Protein AF-A0A374TAA1-F1 (afdb_monomer)

Mean predicted aligned error: 2.03 Å

Foldseek 3Di:
DDPVVVQQVQQVLLCVQVVDHFQWKAWPVVGDIWGWGWDDDDQWIWIQTPVQRWIQTDGPQWTQTPSQRWIKGWDDDRQKTWIATGSQRWIKIWGDDNQKIWIQTPVVRDIIIMGTD

Secondary structure (DSSP, 8-state):
--HHHHHHHHHHHHHHHH----SEEEETTTTEEEEEEEEEETTEEEEEETTTTEEEEEETTEEEETTTTEEEEEEEETTEEEEEETTTTEEEEEEEETTEEEEEETTTTEEEEEEE-

Structure (mmCIF, N/CA/C/O backbone):
data_AF-A0A374TAA1-F1
#
_entry.id   AF-A0A374TAA1-F1
#
loop_
_atom_site.group_PDB
_atom_site.id
_atom_site.type_symbol
_atom_site.label_atom_id
_atom_site.label_alt_id
_atom_site.label_comp_id
_atom_site.label_asym_id
_atom_site.label_entity_id
_atom_site.label_seq_id
_atom_site.pdbx_PDB_ins_code
_atom_site.Cartn_x
_atom_site.Cartn_y
_atom_site.Cartn_z
_atom_site.occupancy
_atom_site.B_iso_or_equiv
_atom_site.auth_seq_id
_atom_site.auth_comp_id
_atom_site.auth_asym_id
_atom_site.auth_atom_id
_atom_site.pdbx_PDB_model_num
ATOM 1 N N . MET A 1 1 ? 9.412 2.226 -5.687 1.00 92.50 1 MET A N 1
ATOM 2 C CA . MET A 1 1 ? 8.425 1.148 -5.866 1.00 92.50 1 MET A CA 1
ATOM 3 C C . MET A 1 1 ? 7.578 1.395 -7.123 1.00 92.50 1 MET A C 1
ATOM 5 O O . MET A 1 1 ? 7.319 2.539 -7.501 1.00 92.50 1 MET A O 1
ATOM 9 N N . 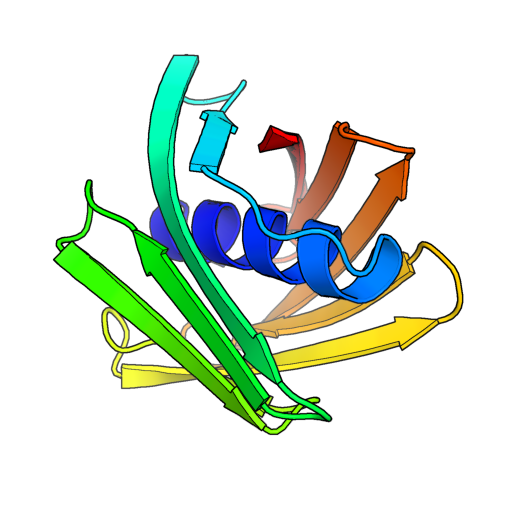ILE A 1 2 ? 7.130 0.343 -7.815 1.00 93.81 2 ILE A N 1
ATOM 10 C CA . ILE A 1 2 ? 6.221 0.486 -8.975 1.00 93.81 2 ILE A CA 1
ATOM 11 C C . ILE A 1 2 ? 4.772 0.759 -8.530 1.00 93.81 2 ILE A C 1
ATOM 13 O O . ILE A 1 2 ? 4.395 0.445 -7.402 1.00 93.81 2 ILE A O 1
ATOM 17 N N . ALA A 1 3 ? 3.949 1.356 -9.400 1.00 93.06 3 ALA A N 1
ATOM 18 C CA . ALA A 1 3 ? 2.603 1.819 -9.034 1.00 93.06 3 ALA A CA 1
ATOM 19 C C . ALA A 1 3 ? 1.682 0.715 -8.500 1.00 93.06 3 ALA A C 1
ATOM 21 O O . ALA A 1 3 ? 1.051 0.901 -7.459 1.00 93.06 3 ALA A O 1
ATOM 22 N N . ASP A 1 4 ? 1.671 -0.446 -9.149 1.00 91.06 4 ASP A N 1
ATOM 23 C CA . ASP A 1 4 ? 0.806 -1.558 -8.750 1.00 91.06 4 ASP A CA 1
ATOM 24 C C . ASP A 1 4 ? 1.153 -2.102 -7.356 1.00 91.06 4 ASP A C 1
ATOM 26 O O . ASP A 1 4 ? 0.261 -2.354 -6.543 1.00 91.06 4 ASP A O 1
ATOM 30 N N . VAL A 1 5 ? 2.447 -2.209 -7.032 1.00 97.25 5 VAL A N 1
ATOM 31 C CA . VAL A 1 5 ? 2.903 -2.618 -5.693 1.00 97.25 5 VAL A CA 1
ATOM 32 C C . VAL A 1 5 ? 2.529 -1.553 -4.663 1.00 97.25 5 VAL A C 1
ATOM 34 O O . VAL A 1 5 ? 2.047 -1.885 -3.583 1.00 97.25 5 VAL A O 1
ATOM 37 N N . ARG A 1 6 ? 2.653 -0.265 -5.008 1.00 97.94 6 ARG A N 1
ATOM 38 C CA . ARG A 1 6 ? 2.334 0.849 -4.102 1.00 97.94 6 ARG A CA 1
ATOM 39 C C . A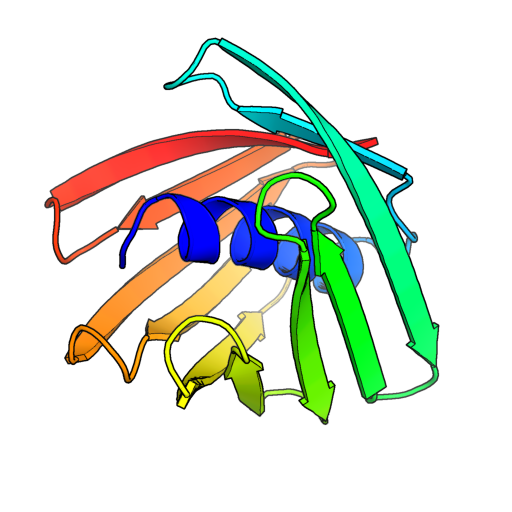RG A 1 6 ? 0.878 0.863 -3.661 1.00 97.94 6 ARG A C 1
ATOM 41 O O . ARG A 1 6 ? 0.611 1.116 -2.488 1.00 97.94 6 ARG A O 1
ATOM 48 N N . ARG A 1 7 ? -0.054 0.536 -4.557 1.00 97.88 7 ARG A N 1
ATOM 49 C C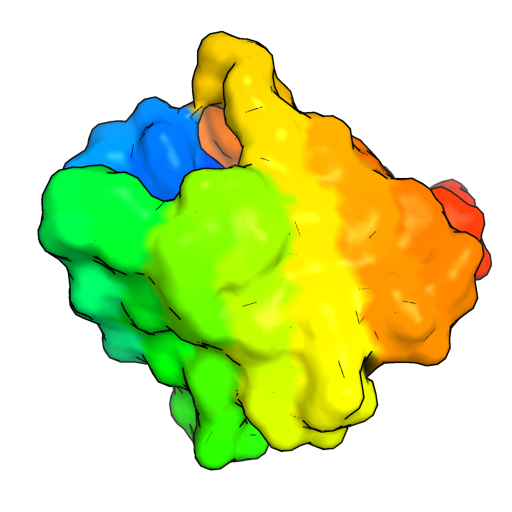A . ARG A 1 7 ? -1.471 0.394 -4.206 1.00 97.88 7 ARG A CA 1
ATOM 50 C C . ARG A 1 7 ? -1.706 -0.763 -3.228 1.00 97.88 7 ARG A C 1
ATOM 52 O O . ARG A 1 7 ? -2.409 -0.586 -2.234 1.00 97.88 7 ARG A O 1
ATOM 59 N N . ALA A 1 8 ? -1.105 -1.928 -3.473 1.00 98.19 8 ALA A N 1
ATOM 60 C CA . ALA A 1 8 ? -1.217 -3.074 -2.566 1.00 98.19 8 ALA A CA 1
ATOM 61 C C . ALA A 1 8 ? -0.577 -2.788 -1.195 1.00 98.19 8 ALA A C 1
ATOM 63 O O . ALA A 1 8 ? -1.150 -3.136 -0.162 1.00 98.19 8 ALA A O 1
ATOM 64 N N . VAL A 1 9 ? 0.561 -2.086 -1.178 1.00 98.56 9 VAL A N 1
ATOM 65 C CA . VAL A 1 9 ? 1.217 -1.588 0.039 1.00 98.56 9 VAL A CA 1
ATOM 66 C C . VAL A 1 9 ? 0.310 -0.622 0.794 1.00 98.56 9 VAL A C 1
ATOM 68 O O . VAL A 1 9 ? 0.190 -0.759 2.005 1.00 98.56 9 VAL A O 1
ATOM 71 N N . ALA A 1 10 ? -0.389 0.294 0.115 1.00 98.69 10 ALA A N 1
ATOM 72 C CA . ALA A 1 10 ? -1.319 1.212 0.776 1.00 98.69 10 ALA A CA 1
ATOM 73 C C . ALA A 1 10 ? -2.428 0.464 1.534 1.00 98.69 10 ALA A C 1
ATOM 75 O O . ALA A 1 10 ? -2.718 0.773 2.692 1.00 98.69 10 ALA A O 1
ATOM 76 N N . VAL A 1 11 ? -3.007 -0.562 0.905 1.00 98.69 11 VAL A N 1
ATOM 77 C CA . VAL A 1 11 ? -4.026 -1.421 1.526 1.00 98.69 11 VAL A CA 1
ATOM 78 C C . VAL A 1 11 ? -3.437 -2.220 2.685 1.00 98.69 11 VAL A C 1
ATOM 80 O O . VAL A 1 11 ? -4.017 -2.237 3.768 1.00 98.69 11 VAL A O 1
ATOM 83 N N . ALA A 1 12 ? -2.267 -2.835 2.500 1.00 98.62 12 ALA A N 1
ATOM 84 C CA . ALA A 1 12 ? -1.597 -3.575 3.564 1.00 98.62 12 ALA A CA 1
ATOM 85 C C . ALA A 1 12 ? -1.305 -2.676 4.777 1.00 98.62 12 ALA A C 1
ATOM 87 O O . ALA A 1 12 ? -1.610 -3.047 5.908 1.00 98.62 12 ALA A O 1
ATOM 88 N N . SER A 1 13 ? -0.809 -1.460 4.542 1.00 98.69 13 SER A N 1
ATOM 89 C CA . SER A 1 13 ? -0.554 -0.459 5.577 1.00 98.69 13 SER A CA 1
ATOM 90 C C . SER A 1 13 ? -1.809 -0.067 6.350 1.00 98.69 13 SER A C 1
ATOM 92 O O . SER A 1 13 ? -1.771 -0.008 7.580 1.00 98.69 13 SER A O 1
ATOM 94 N N . TYR A 1 14 ? -2.925 0.163 5.654 1.00 98.69 14 TYR A N 1
ATOM 95 C CA . TYR A 1 14 ? -4.213 0.425 6.295 1.00 98.69 14 TYR A CA 1
ATOM 96 C C . TYR A 1 14 ? -4.613 -0.717 7.233 1.00 98.69 14 TYR A C 1
ATOM 98 O O . TYR A 1 14 ? -4.964 -0.470 8.389 1.00 98.69 14 TYR A O 1
ATOM 106 N N . VAL A 1 15 ? -4.518 -1.963 6.763 1.00 98.25 15 VAL A N 1
ATOM 107 C CA . VAL A 1 15 ? -4.901 -3.149 7.543 1.00 98.25 15 VAL A CA 1
ATOM 108 C C . VAL A 1 15 ? -3.998 -3.311 8.763 1.00 98.25 15 VAL A C 1
ATOM 110 O O . VAL A 1 15 ? -4.500 -3.544 9.859 1.00 98.25 15 VAL A O 1
ATOM 113 N N . MET A 1 16 ? -2.686 -3.121 8.600 1.00 97.75 16 MET A N 1
ATOM 114 C CA . MET A 1 16 ? -1.710 -3.195 9.692 1.00 97.75 16 MET A CA 1
ATOM 115 C C . MET A 1 16 ? -2.008 -2.178 10.801 1.00 97.75 16 MET A C 1
ATOM 117 O O . MET A 1 16 ? -2.004 -2.537 11.975 1.00 97.75 16 MET A O 1
ATOM 121 N N . VAL A 1 17 ? -2.295 -0.923 10.438 1.00 98.00 17 VAL A N 1
ATOM 122 C CA . VAL A 1 17 ? -2.498 0.164 11.413 1.00 98.00 17 VAL A CA 1
ATOM 123 C C . VAL A 1 17 ? -3.887 0.126 12.047 1.00 98.00 17 VAL A C 1
ATOM 125 O O . VAL A 1 17 ? -4.035 0.396 13.237 1.00 98.00 17 VAL A O 1
ATOM 128 N N . THR A 1 18 ? -4.926 -0.172 11.266 1.00 96.69 18 THR A N 1
ATOM 129 C CA . THR A 1 18 ? -6.319 -0.072 11.736 1.00 96.69 18 THR A CA 1
ATOM 130 C C . THR A 1 18 ? -6.887 -1.394 12.235 1.00 96.69 18 THR A C 1
ATOM 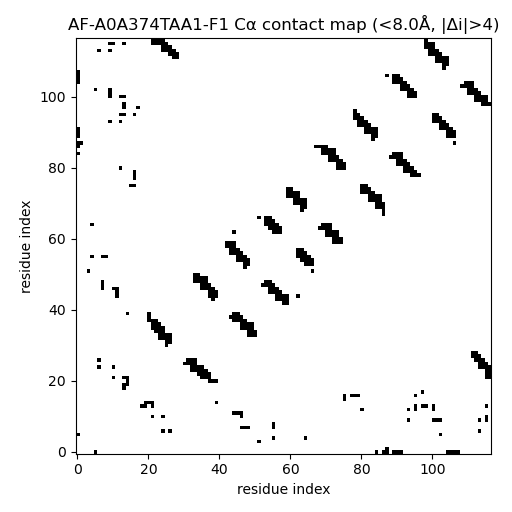132 O O . THR A 1 18 ? -7.929 -1.399 12.890 1.00 96.69 18 THR A O 1
ATOM 135 N N . ASN A 1 19 ? -6.230 -2.511 11.911 1.00 95.69 19 ASN A N 1
ATOM 136 C CA . ASN A 1 19 ? -6.728 -3.870 12.105 1.00 95.69 19 ASN A CA 1
ATOM 137 C C . ASN A 1 19 ? -8.104 -4.121 11.454 1.00 95.69 19 ASN A C 1
ATOM 139 O O . ASN A 1 19 ? -8.877 -4.970 11.901 1.00 95.69 19 ASN A O 1
ATOM 143 N N . ARG A 1 20 ? -8.426 -3.363 10.399 1.00 96.31 20 ARG A N 1
ATOM 144 C CA . ARG A 1 20 ? -9.651 -3.499 9.605 1.00 96.31 20 ARG A CA 1
ATOM 145 C C . ARG A 1 20 ? -9.300 -4.011 8.218 1.00 96.31 20 ARG A C 1
ATOM 147 O O . ARG A 1 20 ? -8.340 -3.555 7.606 1.00 96.31 20 ARG A O 1
ATOM 154 N N . VAL A 1 21 ? -10.090 -4.956 7.720 1.00 96.31 21 VAL A N 1
ATOM 155 C CA . VAL A 1 21 ? -9.967 -5.428 6.337 1.00 96.31 21 VAL A CA 1
ATOM 156 C C . VAL A 1 21 ? -10.533 -4.388 5.375 1.00 96.31 21 VAL A C 1
ATOM 158 O O . VAL A 1 21 ? -11.506 -3.713 5.703 1.00 96.31 21 VAL A O 1
ATOM 161 N N . ALA A 1 22 ? -9.916 -4.277 4.201 1.00 97.00 22 ALA A N 1
ATOM 162 C CA . ALA A 1 22 ? -10.354 -3.394 3.130 1.00 97.00 22 ALA A CA 1
ATOM 163 C C . ALA A 1 22 ? -11.062 -4.185 2.024 1.00 97.00 22 ALA A C 1
ATOM 165 O O . ALA A 1 22 ? -10.718 -5.335 1.739 1.00 97.00 22 ALA A O 1
ATOM 166 N N . SER A 1 23 ? -12.013 -3.529 1.378 1.00 97.69 23 SER A N 1
ATOM 167 C CA . SER A 1 23 ? -12.756 -3.999 0.205 1.00 97.69 23 SER A CA 1
ATOM 168 C C . SER A 1 23 ? -12.391 -3.225 -1.064 1.00 97.69 23 SER A C 1
ATOM 170 O O . SER A 1 23 ? -12.593 -3.712 -2.177 1.00 97.69 23 SER A O 1
ATOM 172 N N . SER A 1 24 ? -11.840 -2.016 -0.920 1.00 98.00 24 SER A N 1
ATOM 173 C CA . SER A 1 24 ? -11.387 -1.201 -2.047 1.00 98.00 24 SER A CA 1
ATOM 174 C C . SER A 1 24 ? -10.354 -0.153 -1.638 1.00 98.00 24 SER A C 1
ATOM 176 O O . SER A 1 24 ? -10.205 0.191 -0.464 1.00 98.00 24 SER A O 1
ATOM 178 N N . VAL A 1 25 ? -9.657 0.392 -2.631 1.00 98.50 25 VAL A N 1
ATOM 179 C CA . VAL A 1 25 ? -8.801 1.569 -2.468 1.00 98.50 25 VAL A CA 1
ATOM 180 C C . VAL A 1 25 ? -8.973 2.524 -3.638 1.00 98.50 25 VAL A C 1
ATOM 182 O O . VAL A 1 25 ? -8.971 2.108 -4.793 1.00 98.50 25 VAL A O 1
ATOM 185 N N . PHE A 1 26 ? -9.111 3.808 -3.339 1.00 98.38 26 PHE A N 1
ATOM 186 C CA . PHE A 1 26 ? -9.035 4.876 -4.320 1.00 98.38 26 PHE A CA 1
ATOM 187 C C . PHE A 1 26 ? -7.583 5.315 -4.510 1.00 98.38 26 PHE A C 1
ATOM 189 O O . PHE A 1 26 ? -6.930 5.666 -3.526 1.00 98.38 26 PHE A O 1
ATOM 196 N N . ASP A 1 27 ? -7.089 5.321 -5.747 1.00 97.56 27 ASP A N 1
ATOM 197 C CA . ASP A 1 27 ? -5.777 5.871 -6.115 1.00 97.56 27 ASP A CA 1
ATOM 198 C C . ASP A 1 27 ? -5.955 7.296 -6.657 1.00 97.56 27 ASP A C 1
ATOM 200 O O . ASP A 1 27 ? -6.552 7.498 -7.714 1.00 97.56 27 ASP A O 1
ATOM 204 N N . PHE A 1 28 ? -5.435 8.298 -5.943 1.00 97.88 28 PHE A N 1
ATOM 205 C CA . PHE A 1 28 ? -5.557 9.702 -6.357 1.00 97.88 28 PHE A CA 1
ATOM 206 C C . PHE A 1 28 ? -4.676 10.071 -7.558 1.00 97.88 28 PHE A C 1
ATOM 208 O O . PHE A 1 28 ? -4.922 11.094 -8.191 1.00 97.88 28 PHE A O 1
ATOM 215 N N . THR A 1 29 ? -3.662 9.265 -7.876 1.00 95.62 29 THR A N 1
ATOM 216 C CA . THR A 1 29 ? -2.747 9.515 -9.002 1.00 95.62 29 THR A CA 1
ATOM 217 C C . THR A 1 29 ? -3.369 9.057 -10.310 1.00 95.62 29 THR A C 1
ATOM 219 O O . THR A 1 29 ? -3.382 9.801 -11.286 1.00 95.62 29 THR A O 1
ATOM 222 N N . ASN A 1 30 ? -3.893 7.830 -10.321 1.00 90.44 30 ASN A N 1
ATOM 223 C CA . ASN A 1 30 ? -4.502 7.238 -11.512 1.00 90.44 30 ASN A CA 1
ATOM 224 C C . ASN A 1 30 ? -5.998 7.560 -11.638 1.00 90.44 30 ASN A C 1
ATOM 226 O O . ASN A 1 30 ? -6.546 7.468 -12.732 1.00 90.44 30 ASN A O 1
ATOM 230 N N . GLY A 1 31 ? -6.640 7.963 -10.539 1.00 92.38 31 GLY A N 1
ATOM 231 C CA . GLY A 1 31 ? -8.060 8.276 -10.475 1.00 92.38 31 GLY A CA 1
ATOM 232 C C . GLY A 1 31 ? -8.926 7.022 -10.571 1.00 92.38 31 GLY A C 1
ATOM 233 O O . GLY A 1 31 ? -9.132 6.473 -11.650 1.00 92.38 31 GLY A O 1
ATOM 234 N N . GLY A 1 32 ? -9.504 6.592 -9.451 1.00 94.69 32 GLY A N 1
ATOM 235 C CA . GLY A 1 32 ? -10.501 5.523 -9.454 1.00 94.69 32 GLY A CA 1
ATOM 236 C C . GLY A 1 32 ? -10.406 4.587 -8.263 1.00 94.69 32 GLY A C 1
ATOM 237 O O . GLY A 1 32 ? -9.414 4.568 -7.538 1.00 94.69 32 GLY A O 1
ATOM 238 N N . TYR A 1 33 ? -11.473 3.811 -8.073 1.00 96.69 33 TYR A N 1
ATOM 239 C CA . TYR A 1 33 ? -11.536 2.754 -7.072 1.00 96.69 33 TYR A CA 1
ATOM 240 C C . TYR A 1 33 ? -11.053 1.431 -7.656 1.00 96.69 33 TYR A C 1
ATOM 242 O O . TYR A 1 33 ? -11.491 1.003 -8.723 1.00 96.69 33 TYR A O 1
ATOM 250 N N . HIS A 1 34 ? -10.209 0.754 -6.892 1.00 97.00 34 HIS A N 1
ATOM 251 C CA . HIS A 1 34 ? -9.687 -0.565 -7.192 1.00 97.00 34 HIS A CA 1
ATOM 252 C C . HIS A 1 34 ? -10.239 -1.552 -6.166 1.00 97.00 34 HIS A C 1
ATOM 254 O O . HIS A 1 34 ? -9.978 -1.380 -4.970 1.00 97.00 34 HIS A O 1
ATOM 260 N N . PRO A 1 35 ? -11.017 -2.559 -6.596 1.00 97.88 35 PRO A N 1
ATOM 261 C CA . PRO A 1 35 ? -11.490 -3.610 -5.710 1.00 97.88 35 PRO A CA 1
ATOM 262 C C . PRO A 1 35 ? -10.319 -4.368 -5.087 1.00 97.88 35 PRO A C 1
ATOM 264 O O . PRO A 1 35 ? -9.311 -4.625 -5.751 1.00 97.88 35 PRO A O 1
ATOM 267 N N . MET A 1 36 ? -10.479 -4.752 -3.824 1.00 98.19 36 MET A N 1
ATOM 268 C CA . MET A 1 36 ? -9.488 -5.480 -3.036 1.00 98.19 36 MET A CA 1
ATOM 269 C C . MET A 1 36 ? -10.155 -6.625 -2.278 1.00 98.19 36 MET A C 1
ATOM 271 O O . MET A 1 36 ? -11.317 -6.534 -1.888 1.00 98.19 36 MET A O 1
ATOM 275 N N . SER A 1 37 ? -9.414 -7.703 -2.041 1.00 98.38 37 SER A N 1
ATOM 276 C CA . SER A 1 37 ? -9.807 -8.739 -1.082 1.00 98.38 37 SER A CA 1
ATOM 277 C C . SER A 1 37 ? -8.689 -8.935 -0.075 1.00 98.38 37 SER A C 1
ATOM 279 O O . SER A 1 37 ? -7.546 -9.173 -0.459 1.00 98.38 37 SER A O 1
ATOM 281 N N . VAL A 1 38 ? -9.013 -8.843 1.213 1.00 98.56 38 VAL A N 1
ATOM 282 C CA . VAL A 1 38 ? -8.025 -8.895 2.292 1.00 98.56 38 VAL A CA 1
ATOM 283 C C . VAL A 1 38 ? -8.349 -10.016 3.269 1.00 98.56 38 VAL A C 1
ATOM 285 O O . VAL A 1 38 ? -9.481 -10.138 3.732 1.00 98.56 38 VAL A O 1
ATOM 288 N N . SER A 1 39 ? -7.326 -10.784 3.639 1.00 98.19 39 SER A N 1
ATOM 289 C CA . SER A 1 39 ? -7.350 -11.679 4.796 1.00 98.19 39 SER A CA 1
ATOM 290 C C . SER A 1 39 ? -6.263 -11.265 5.780 1.00 98.19 39 SER A C 1
ATOM 292 O O . SER A 1 39 ? -5.101 -11.125 5.397 1.00 98.19 39 SER A O 1
ATOM 294 N N . HIS A 1 40 ? -6.631 -11.090 7.048 1.00 97.69 40 HIS A N 1
ATOM 295 C CA . HIS A 1 40 ? -5.710 -10.752 8.129 1.00 97.69 40 HIS A CA 1
ATOM 296 C C . HIS A 1 40 ? -5.995 -11.655 9.329 1.00 97.69 40 HIS A C 1
ATOM 298 O O . HIS A 1 40 ? -7.108 -11.673 9.857 1.00 97.69 40 HIS A O 1
ATOM 304 N N . THR A 1 41 ? -5.022 -12.472 9.728 1.00 96.75 41 THR A N 1
ATOM 305 C CA . THR A 1 41 ? -5.177 -13.416 10.844 1.00 96.75 41 THR A CA 1
ATOM 306 C C . THR A 1 41 ? -3.866 -13.540 11.601 1.00 96.75 41 THR A C 1
ATOM 308 O O . THR A 1 41 ? -2.869 -14.034 11.074 1.00 96.75 41 THR A O 1
ATOM 311 N N . GLY A 1 42 ? -3.865 -13.097 12.859 1.00 95.25 42 GLY A N 1
ATOM 312 C CA . GLY A 1 42 ? -2.644 -13.016 13.655 1.00 95.25 42 GLY A CA 1
ATOM 313 C C . GLY A 1 42 ? -1.615 -12.125 12.963 1.00 95.25 42 GLY A C 1
ATOM 314 O O . GLY A 1 42 ? -1.874 -10.953 12.735 1.00 95.25 42 GLY A O 1
ATOM 315 N N . ASN A 1 43 ? -0.464 -12.701 12.613 1.00 95.81 43 ASN A N 1
ATOM 316 C CA . ASN A 1 43 ? 0.625 -11.996 11.931 1.00 95.81 43 ASN A CA 1
ATOM 317 C C . ASN A 1 43 ? 0.659 -12.238 10.407 1.00 95.81 43 ASN A C 1
ATOM 319 O O . ASN A 1 43 ? 1.597 -11.814 9.731 1.00 95.81 43 ASN A O 1
ATOM 323 N N . PHE A 1 44 ? -0.315 -12.978 9.872 1.00 98.50 44 PHE A N 1
ATOM 324 C CA . PHE A 1 44 ? -0.433 -13.253 8.445 1.00 98.50 44 PHE A CA 1
ATOM 325 C C . PHE A 1 44 ? -1.349 -12.230 7.778 1.00 98.50 44 PHE A C 1
ATOM 327 O O . PHE A 1 44 ? -2.481 -12.023 8.224 1.00 98.50 44 PHE A O 1
ATOM 334 N N . LEU A 1 45 ? -0.879 -11.650 6.676 1.00 98.75 45 LEU A N 1
ATOM 335 C CA . LEU A 1 45 ? -1.629 -10.717 5.845 1.00 98.75 45 LEU A CA 1
ATOM 336 C C . LEU A 1 45 ? -1.620 -11.190 4.389 1.00 98.75 45 LEU A C 1
ATOM 338 O O . LEU A 1 45 ? -0.607 -11.653 3.860 1.00 98.75 45 LEU A O 1
ATOM 342 N N . SER A 1 46 ? -2.761 -11.059 3.726 1.00 98.69 46 SER A N 1
ATOM 343 C CA . SER A 1 46 ? -2.911 -11.295 2.296 1.00 98.69 46 SER A CA 1
ATOM 344 C C . SER A 1 46 ? -3.809 -10.229 1.696 1.00 98.69 46 SER A C 1
ATOM 346 O O . SER A 1 46 ? -4.934 -10.044 2.156 1.00 98.69 46 SER A O 1
ATOM 348 N N . VAL A 1 47 ? -3.305 -9.534 0.682 1.00 98.75 47 VAL A N 1
ATOM 349 C CA . VAL A 1 47 ? -4.029 -8.535 -0.104 1.00 98.75 47 VAL A CA 1
ATOM 350 C C . VAL A 1 47 ? -4.060 -9.016 -1.545 1.00 98.75 47 VAL A C 1
ATOM 352 O O . VAL A 1 47 ? -3.016 -9.104 -2.191 1.00 98.75 47 VAL A O 1
ATOM 355 N N . TYR A 1 48 ? -5.248 -9.319 -2.051 1.00 98.69 48 TYR A N 1
ATOM 356 C CA . TYR A 1 48 ? -5.483 -9.563 -3.466 1.00 98.69 48 TYR A CA 1
ATOM 357 C C . TYR A 1 48 ? -5.949 -8.277 -4.138 1.00 98.69 48 TYR A C 1
ATOM 359 O O . TYR A 1 48 ? -6.950 -7.685 -3.727 1.00 98.69 48 TYR A O 1
ATOM 367 N N . ASP A 1 49 ? -5.230 -7.875 -5.179 1.00 97.88 49 ASP A N 1
ATOM 368 C CA . ASP A 1 49 ? -5.557 -6.720 -6.005 1.00 97.88 49 ASP A CA 1
ATOM 369 C C . ASP A 1 49 ? -6.094 -7.207 -7.351 1.00 97.88 49 ASP A C 1
ATOM 371 O O . ASP A 1 49 ? -5.365 -7.796 -8.160 1.00 97.88 49 ASP A O 1
ATOM 375 N N . TYR A 1 50 ? -7.383 -6.951 -7.582 1.00 97.50 50 TYR A N 1
ATOM 376 C CA . TYR A 1 50 ? -8.098 -7.433 -8.760 1.00 97.50 50 TYR A CA 1
ATOM 377 C C . TYR A 1 50 ? -7.580 -6.821 -10.065 1.00 97.50 50 TYR A C 1
ATOM 379 O O . TYR A 1 50 ? -7.651 -7.481 -11.100 1.00 97.50 50 TYR A O 1
ATOM 387 N N . GLN A 1 51 ? -7.017 -5.607 -10.048 1.00 94.94 51 GLN A N 1
ATOM 388 C CA . GLN A 1 51 ? -6.513 -4.987 -11.276 1.00 94.94 51 GLN A CA 1
ATOM 389 C C . GLN A 1 51 ? -5.272 -5.705 -11.804 1.00 94.94 51 GLN A C 1
ATOM 391 O O . GLN A 1 51 ? -5.137 -5.896 -13.009 1.00 94.94 51 GLN A O 1
ATOM 396 N N . ARG A 1 52 ? -4.373 -6.119 -10.910 1.00 93.31 52 ARG A N 1
ATOM 397 C CA . ARG A 1 52 ? -3.165 -6.872 -11.285 1.00 93.31 52 ARG A CA 1
ATOM 398 C C . ARG A 1 52 ? -3.346 -8.387 -11.207 1.00 93.31 52 ARG A C 1
ATOM 400 O O . ARG A 1 52 ? -2.410 -9.117 -11.519 1.00 93.31 52 ARG A O 1
ATOM 407 N N . SER A 1 53 ? -4.521 -8.856 -10.773 1.00 97.50 53 SER A N 1
ATOM 408 C CA . SER A 1 53 ? -4.847 -10.275 -10.571 1.00 97.50 53 SER A CA 1
ATOM 409 C C . SER A 1 53 ? -3.792 -11.027 -9.744 1.00 97.50 53 SER A C 1
ATOM 411 O O . SER A 1 53 ? -3.467 -12.177 -10.034 1.00 97.50 53 SER A O 1
ATOM 413 N N . ASN A 1 54 ? -3.226 -10.371 -8.727 1.00 98.12 54 ASN A N 1
ATOM 414 C CA . ASN A 1 54 ? -2.090 -10.882 -7.956 1.00 98.12 54 ASN A CA 1
ATOM 415 C C . ASN A 1 54 ? -2.175 -10.521 -6.468 1.00 98.12 54 ASN A C 1
ATOM 417 O O . ASN A 1 54 ? -2.880 -9.591 -6.064 1.00 98.12 54 ASN A O 1
ATOM 421 N N . TYR A 1 55 ? -1.411 -11.263 -5.664 1.00 98.50 55 TYR A N 1
ATOM 422 C CA . TYR A 1 55 ? -1.329 -11.099 -4.217 1.00 98.50 55 TYR A CA 1
ATOM 423 C C . TYR A 1 55 ? -0.101 -10.291 -3.780 1.00 98.50 55 TYR A C 1
ATOM 425 O O . TYR A 1 55 ? 0.971 -10.370 -4.380 1.00 98.50 55 TYR A O 1
ATOM 433 N N . LEU A 1 56 ? -0.255 -9.571 -2.670 1.00 98.75 56 LEU A N 1
ATOM 434 C CA . LEU A 1 56 ? 0.814 -9.217 -1.737 1.00 98.75 56 LEU A CA 1
ATOM 435 C C . LEU A 1 56 ? 0.511 -9.956 -0.431 1.00 98.75 56 LEU A C 1
ATOM 437 O O . LEU A 1 56 ? -0.510 -9.680 0.201 1.00 98.75 56 LEU A O 1
ATOM 441 N N . SER A 1 57 ? 1.327 -10.939 -0.049 1.00 98.81 57 SER A N 1
ATOM 442 C CA . SER A 1 57 ? 0.974 -11.815 1.073 1.00 98.81 57 SER A CA 1
ATOM 443 C C . SER A 1 57 ? 2.168 -12.425 1.790 1.00 98.81 57 SER A C 1
ATOM 445 O O . SER A 1 57 ? 3.183 -12.732 1.174 1.00 98.81 57 SER A O 1
ATOM 447 N N . GLY A 1 58 ? 2.039 -12.640 3.095 1.00 98.75 58 GLY A N 1
ATOM 448 C CA . GLY A 1 58 ? 3.062 -13.275 3.914 1.00 98.75 58 GLY A CA 1
ATOM 449 C C . GLY A 1 58 ? 2.859 -13.008 5.399 1.00 98.75 58 GLY A C 1
ATOM 450 O O . GLY A 1 58 ? 1.817 -12.508 5.827 1.00 98.75 58 GLY A O 1
ATOM 451 N N . TYR A 1 59 ? 3.880 -13.343 6.181 1.00 98.62 59 TYR A N 1
ATOM 452 C CA . TYR A 1 59 ? 3.936 -13.016 7.600 1.00 98.62 59 TYR A CA 1
ATOM 453 C C . TYR A 1 59 ? 4.707 -11.716 7.799 1.00 98.62 59 TYR A C 1
ATOM 455 O O . TYR A 1 59 ? 5.832 -11.572 7.318 1.00 98.62 59 TYR A O 1
ATOM 463 N N . LEU A 1 60 ? 4.129 -10.777 8.545 1.00 98.19 60 LEU A N 1
ATOM 464 C CA . LEU A 1 60 ? 4.793 -9.506 8.821 1.00 98.19 60 LEU A CA 1
ATOM 465 C C . LEU A 1 60 ? 6.123 -9.730 9.578 1.00 98.19 60 LEU A C 1
ATOM 467 O O . LEU A 1 60 ? 6.211 -10.633 10.415 1.00 98.19 60 LEU A O 1
ATOM 471 N N . PRO A 1 61 ? 7.165 -8.925 9.297 1.00 98.31 61 PRO A N 1
ATOM 472 C CA . PRO A 1 61 ? 7.139 -7.738 8.439 1.00 98.31 61 PRO A CA 1
ATOM 473 C C . PRO A 1 61 ? 7.396 -8.018 6.947 1.00 98.31 61 PRO A C 1
ATOM 475 O O . PRO A 1 61 ? 7.540 -7.065 6.195 1.00 98.31 61 PRO A O 1
ATOM 478 N N . ASN A 1 62 ? 7.486 -9.273 6.489 1.00 98.62 62 ASN A N 1
ATOM 479 C CA . ASN A 1 62 ? 7.873 -9.595 5.108 1.00 98.62 62 ASN A CA 1
ATOM 480 C C . ASN A 1 62 ?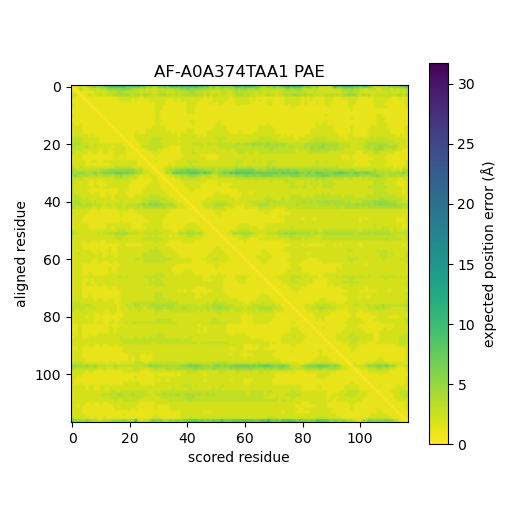 6.700 -10.170 4.308 1.00 98.62 62 ASN A C 1
ATOM 482 O O . ASN A 1 62 ? 6.289 -11.315 4.501 1.00 98.62 62 ASN A O 1
ATOM 486 N N . LEU A 1 63 ? 6.195 -9.390 3.359 1.00 98.81 63 LEU A N 1
ATOM 487 C CA . LEU A 1 63 ? 5.161 -9.825 2.425 1.00 98.81 63 LEU A CA 1
ATOM 488 C C . LEU A 1 63 ? 5.806 -10.132 1.077 1.00 98.81 63 LEU A C 1
ATOM 490 O O . LEU A 1 63 ? 6.674 -9.397 0.623 1.00 98.81 63 LEU A O 1
ATOM 494 N N . PHE A 1 64 ? 5.408 -11.221 0.434 1.00 98.81 64 PHE A N 1
ATOM 495 C CA . PHE A 1 64 ? 5.839 -11.537 -0.919 1.00 98.81 64 PHE A CA 1
ATOM 496 C C . PHE A 1 64 ? 4.861 -10.932 -1.923 1.00 98.81 64 PHE A C 1
ATOM 498 O O . PHE A 1 64 ? 3.648 -11.149 -1.829 1.00 98.81 64 PHE A O 1
ATOM 505 N N . ASP A 1 65 ? 5.390 -10.169 -2.871 1.00 98.62 65 ASP A N 1
ATOM 506 C CA . ASP A 1 65 ? 4.639 -9.632 -3.990 1.00 98.62 65 ASP A CA 1
ATOM 507 C C . ASP A 1 65 ? 4.718 -10.587 -5.184 1.00 98.62 65 ASP A C 1
ATOM 509 O O . ASP A 1 65 ? 5.773 -10.780 -5.790 1.00 98.62 65 ASP A O 1
ATOM 513 N N . TYR A 1 66 ? 3.581 -11.175 -5.547 1.00 98.19 66 TYR A N 1
ATOM 514 C CA . TYR A 1 66 ? 3.527 -12.185 -6.604 1.00 98.19 66 TYR A CA 1
ATOM 515 C C . TYR A 1 66 ? 3.647 -11.587 -8.010 1.00 98.19 66 TYR A C 1
ATOM 517 O O . TYR A 1 66 ? 4.051 -12.297 -8.926 1.00 98.19 66 TYR A O 1
ATOM 525 N N . SER A 1 67 ? 3.359 -10.290 -8.192 1.00 96.81 67 SER A N 1
ATOM 526 C CA . SER A 1 67 ? 3.517 -9.643 -9.503 1.00 96.81 67 SER A CA 1
ATOM 527 C C . SER A 1 67 ? 4.975 -9.388 -9.879 1.00 96.81 67 SER A C 1
ATOM 529 O O . SER A 1 67 ? 5.336 -9.495 -11.046 1.00 96.81 67 SER A O 1
ATOM 531 N N . THR A 1 68 ? 5.817 -9.075 -8.895 1.00 97.62 68 THR A N 1
ATOM 532 C CA . THR A 1 68 ? 7.244 -8.765 -9.090 1.00 97.62 68 THR A CA 1
ATOM 533 C C . THR A 1 68 ? 8.173 -9.897 -8.653 1.00 97.62 68 THR A C 1
ATOM 535 O O . THR A 1 68 ? 9.393 -9.777 -8.783 1.00 97.62 68 THR A O 1
ATOM 538 N N . ALA A 1 69 ? 7.609 -10.986 -8.120 1.00 97.88 69 ALA A N 1
ATOM 539 C CA . ALA A 1 69 ? 8.332 -12.119 -7.549 1.00 97.88 69 ALA A CA 1
ATOM 540 C C . ALA A 1 69 ? 9.406 -11.695 -6.526 1.00 97.88 69 ALA A C 1
ATOM 542 O O . ALA A 1 69 ? 10.506 -12.246 -6.491 1.00 97.88 69 ALA A O 1
ATOM 543 N N . SER A 1 70 ? 9.095 -10.685 -5.714 1.00 98.38 70 SER A N 1
ATOM 544 C CA . SER A 1 70 ? 10.031 -10.048 -4.784 1.00 98.38 70 SER A CA 1
ATOM 545 C C . SER A 1 70 ? 9.366 -9.784 -3.436 1.00 98.38 70 SER A C 1
ATOM 547 O O . SER A 1 70 ? 8.144 -9.701 -3.331 1.00 98.38 70 SER A O 1
ATOM 549 N N . TYR A 1 71 ? 10.165 -9.650 -2.379 1.00 98.75 71 TYR A N 1
ATOM 550 C CA . TYR A 1 71 ? 9.645 -9.284 -1.064 1.00 98.75 71 TYR A CA 1
ATOM 551 C C . TYR A 1 71 ? 9.402 -7.776 -0.938 1.00 98.75 71 TYR A C 1
ATOM 553 O O . TYR A 1 71 ? 10.089 -6.951 -1.537 1.00 98.75 71 TYR A O 1
ATOM 561 N N . VAL A 1 72 ? 8.459 -7.426 -0.075 1.00 98.81 72 VAL A N 1
ATOM 562 C CA . VAL A 1 72 ? 8.240 -6.086 0.454 1.00 98.81 72 VAL A CA 1
ATOM 563 C C . VAL A 1 72 ? 8.309 -6.186 1.973 1.00 98.81 72 VAL A C 1
ATOM 565 O O . VAL A 1 72 ? 7.510 -6.883 2.605 1.00 98.81 72 VAL A O 1
ATOM 568 N N . ASN A 1 73 ? 9.289 -5.510 2.565 1.00 98.75 73 ASN A N 1
ATOM 569 C CA . ASN A 1 73 ? 9.408 -5.399 4.013 1.00 98.75 73 ASN A CA 1
ATOM 570 C C . ASN A 1 73 ? 8.593 -4.198 4.513 1.00 98.75 73 ASN A C 1
ATOM 572 O O . ASN A 1 73 ? 8.642 -3.129 3.907 1.00 98.75 73 ASN A O 1
ATOM 576 N N . MET A 1 74 ? 7.844 -4.372 5.601 1.00 98.62 74 MET A N 1
ATOM 577 C CA . MET A 1 74 ? 6.933 -3.376 6.167 1.00 98.62 74 MET A CA 1
ATOM 578 C C . MET A 1 74 ? 6.994 -3.412 7.699 1.00 98.62 74 MET A C 1
ATOM 580 O O . MET A 1 74 ? 6.359 -4.248 8.343 1.00 98.62 74 MET A O 1
ATOM 584 N N . MET A 1 75 ? 7.752 -2.494 8.297 1.00 98.50 75 MET A N 1
ATOM 585 C CA . MET A 1 75 ? 7.885 -2.362 9.750 1.00 98.50 75 MET A CA 1
ATOM 586 C C . MET A 1 75 ? 6.990 -1.237 10.269 1.00 98.50 75 MET A C 1
ATOM 588 O O . MET A 1 75 ? 7.213 -0.066 9.963 1.00 98.50 75 MET A O 1
ATOM 592 N N . MET A 1 76 ? 5.981 -1.594 11.064 1.00 97.88 76 MET A N 1
ATOM 593 C CA . MET A 1 76 ? 5.034 -0.645 11.649 1.00 97.88 76 MET A CA 1
ATOM 594 C C . MET A 1 76 ? 5.556 -0.040 12.955 1.00 97.88 76 MET A C 1
ATOM 596 O O . MET A 1 76 ? 6.060 -0.753 13.820 1.00 97.88 76 MET A O 1
ATOM 600 N N . SER A 1 77 ? 5.353 1.265 13.124 1.00 97.44 77 SER A N 1
ATOM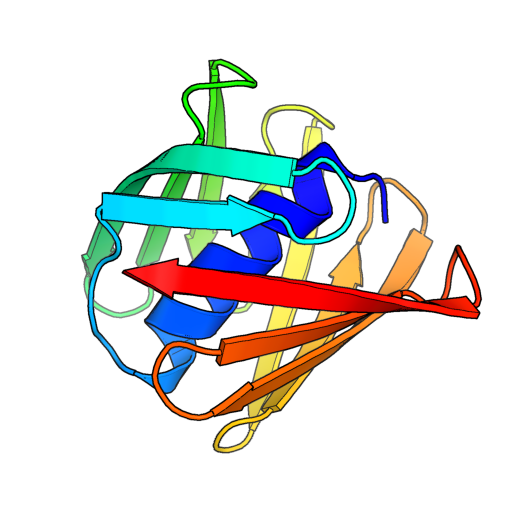 601 C CA . SER A 1 77 ? 5.524 1.998 14.378 1.00 97.44 77 SER A CA 1
ATOM 602 C C . SER A 1 77 ? 4.366 2.983 14.547 1.00 97.44 77 SER A C 1
ATOM 604 O O . SER A 1 77 ? 4.282 4.000 13.851 1.00 97.44 77 SER A O 1
ATOM 606 N N . GLY A 1 78 ? 3.430 2.662 15.444 1.00 97.00 78 GLY A N 1
ATOM 607 C CA . GLY A 1 78 ? 2.199 3.434 15.613 1.00 97.00 78 GLY A CA 1
ATOM 608 C C . GLY A 1 78 ? 1.373 3.467 14.325 1.00 97.00 78 GLY A C 1
ATOM 609 O O . GLY A 1 78 ? 0.990 2.425 13.805 1.00 97.00 78 GLY A O 1
ATOM 610 N N . ASN A 1 79 ? 1.118 4.666 13.803 1.00 98.19 79 ASN A N 1
ATOM 611 C CA . ASN A 1 79 ? 0.388 4.877 12.550 1.00 98.19 79 ASN A CA 1
ATOM 612 C C . ASN A 1 79 ? 1.302 5.057 11.322 1.00 98.19 79 ASN A C 1
ATOM 614 O O . ASN A 1 79 ? 0.839 5.477 10.259 1.00 98.19 79 ASN A O 1
ATOM 618 N N . THR A 1 80 ? 2.596 4.768 11.471 1.00 98.56 80 THR A N 1
ATOM 619 C CA . THR A 1 80 ? 3.591 4.881 10.402 1.00 98.56 80 THR A CA 1
ATOM 620 C C . THR A 1 80 ? 4.200 3.531 10.070 1.00 98.56 80 THR A C 1
ATOM 622 O O . THR A 1 80 ? 4.276 2.647 10.925 1.00 98.56 80 THR A O 1
ATOM 625 N N . ILE A 1 81 ? 4.648 3.366 8.829 1.00 98.75 81 ILE A N 1
ATOM 626 C CA . ILE A 1 81 ? 5.380 2.185 8.373 1.00 98.75 81 ILE A CA 1
ATOM 627 C C . ILE A 1 81 ? 6.619 2.646 7.621 1.00 98.75 81 ILE A C 1
ATOM 629 O O . ILE A 1 81 ? 6.527 3.485 6.727 1.00 98.75 81 ILE A O 1
ATOM 633 N N . ASN A 1 82 ? 7.765 2.066 7.959 1.00 98.69 82 ASN A N 1
ATOM 634 C CA . ASN A 1 82 ? 8.973 2.153 7.146 1.00 98.69 82 ASN A CA 1
ATOM 635 C C . ASN A 1 82 ? 9.146 0.823 6.424 1.00 98.69 82 ASN A C 1
ATOM 637 O O . ASN A 1 82 ? 9.034 -0.237 7.044 1.00 98.69 82 ASN A O 1
ATOM 641 N N . GLY A 1 83 ? 9.398 0.873 5.123 1.00 98.56 83 GLY A N 1
ATOM 642 C CA . GLY A 1 83 ? 9.483 -0.329 4.315 1.00 98.56 83 GLY A CA 1
ATOM 643 C C . GLY A 1 83 ? 10.545 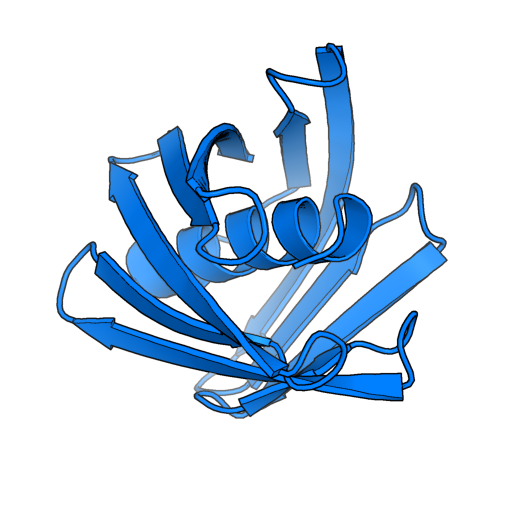-0.273 3.235 1.00 98.56 83 GLY A C 1
ATOM 644 O O . GLY A 1 83 ? 11.151 0.767 2.963 1.00 98.56 83 GLY A O 1
ATOM 645 N N . PHE A 1 84 ? 10.773 -1.435 2.635 1.00 98.81 84 PHE A N 1
ATOM 646 C CA . PHE A 1 84 ? 11.725 -1.633 1.553 1.00 98.81 84 PHE A CA 1
ATOM 647 C C . PHE A 1 84 ? 11.116 -2.554 0.497 1.00 98.81 84 PHE A C 1
ATOM 649 O O . PHE A 1 84 ? 10.675 -3.661 0.813 1.00 98.81 84 PHE A O 1
ATOM 656 N N . ASP A 1 85 ? 11.076 -2.079 -0.744 1.00 98.75 85 ASP A N 1
ATOM 657 C CA . ASP A 1 85 ? 10.653 -2.850 -1.913 1.00 98.75 85 ASP A CA 1
ATOM 658 C C . ASP A 1 85 ? 11.891 -3.506 -2.541 1.00 98.75 85 ASP A C 1
ATOM 660 O O . ASP A 1 85 ? 12.755 -2.811 -3.086 1.00 98.75 85 ASP A O 1
ATOM 664 N N . TYR A 1 86 ? 11.998 -4.836 -2.447 1.00 98.56 86 TYR A N 1
ATOM 665 C CA . TYR A 1 86 ? 13.148 -5.573 -2.981 1.00 98.56 86 TYR A CA 1
ATOM 666 C C . TYR A 1 86 ? 13.159 -5.627 -4.508 1.00 98.56 86 TYR A C 1
ATOM 668 O O . TYR A 1 86 ? 14.231 -5.821 -5.077 1.00 98.56 86 TYR A O 1
ATOM 676 N N . HIS A 1 87 ? 12.018 -5.428 -5.175 1.00 98.12 87 HIS A N 1
ATOM 677 C CA . HIS A 1 87 ? 11.978 -5.412 -6.635 1.00 98.12 87 HIS A CA 1
ATOM 678 C C . HI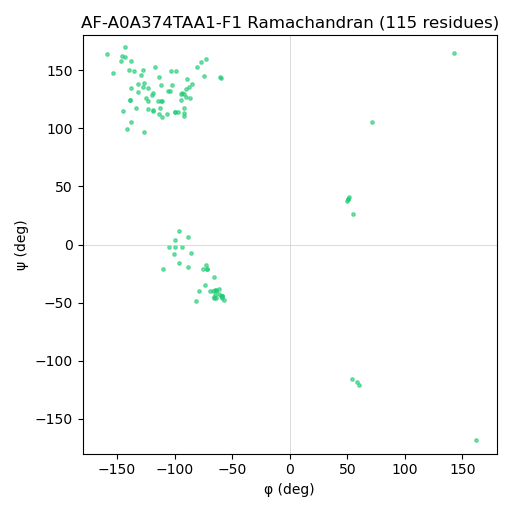S A 1 87 ? 12.769 -4.224 -7.191 1.00 98.12 87 HIS A C 1
ATOM 680 O O . HIS A 1 87 ? 13.569 -4.369 -8.114 1.00 98.12 87 HIS A O 1
ATOM 686 N N . THR A 1 88 ? 12.563 -3.044 -6.604 1.00 97.88 88 THR A N 1
ATOM 687 C CA . THR A 1 88 ? 13.202 -1.799 -7.054 1.00 97.88 88 THR A CA 1
ATOM 688 C C . THR A 1 88 ? 14.411 -1.406 -6.209 1.00 97.88 88 THR A C 1
ATOM 690 O O . THR A 1 88 ? 15.053 -0.402 -6.503 1.00 97.88 88 THR A O 1
ATOM 693 N N . ALA A 1 89 ? 14.725 -2.184 -5.167 1.00 98.12 89 ALA A N 1
ATOM 694 C CA . ALA A 1 89 ? 15.780 -1.920 -4.190 1.00 98.12 89 ALA A CA 1
ATOM 695 C C . ALA A 1 89 ? 15.692 -0.512 -3.568 1.00 98.12 89 ALA A C 1
ATOM 697 O O . ALA A 1 89 ? 16.699 0.173 -3.382 1.00 98.12 89 ALA A O 1
ATOM 698 N N . THR A 1 90 ? 14.474 -0.065 -3.253 1.00 98.12 90 THR A N 1
ATOM 699 C CA . THR A 1 90 ? 14.221 1.290 -2.739 1.00 98.12 90 THR A CA 1
ATOM 700 C C . THR A 1 90 ? 13.386 1.283 -1.471 1.00 98.12 90 THR A C 1
ATOM 702 O O . THR A 1 90 ? 12.447 0.498 -1.335 1.00 98.12 90 THR A O 1
ATOM 705 N N . TYR A 1 91 ? 13.671 2.235 -0.586 1.00 98.69 91 TYR A N 1
ATOM 706 C CA . TYR A 1 91 ? 12.858 2.496 0.595 1.00 98.69 91 TYR A CA 1
ATOM 707 C C . TYR A 1 91 ? 11.527 3.178 0.254 1.00 98.69 91 TYR A C 1
ATOM 709 O O . TYR A 1 91 ? 11.369 3.826 -0.785 1.00 98.69 91 TYR A O 1
ATOM 717 N N . PHE A 1 92 ? 10.575 3.065 1.172 1.00 98.81 92 PHE A N 1
ATOM 718 C CA . PHE A 1 92 ? 9.362 3.873 1.215 1.00 98.81 92 PHE A CA 1
ATOM 719 C C . PHE A 1 92 ? 8.944 4.103 2.666 1.00 98.81 92 PHE A C 1
ATOM 721 O O . PHE A 1 92 ? 9.302 3.338 3.565 1.00 98.81 92 PHE A O 1
ATOM 728 N N . SER A 1 93 ? 8.165 5.153 2.890 1.00 98.75 93 SER A N 1
ATOM 729 C CA . SER A 1 93 ? 7.501 5.385 4.170 1.00 98.75 93 SER A CA 1
ATOM 730 C C . SER A 1 93 ? 6.015 5.612 3.958 1.00 98.75 93 SER A C 1
ATOM 732 O O . SER A 1 93 ? 5.585 6.086 2.905 1.00 98.75 93 SER A O 1
ATOM 734 N N . VAL A 1 94 ? 5.221 5.227 4.951 1.00 98.88 94 VAL A N 1
ATOM 735 C CA . VAL A 1 94 ? 3.765 5.327 4.916 1.00 98.88 94 VAL A CA 1
ATOM 736 C C . VAL A 1 94 ? 3.268 5.967 6.198 1.00 98.88 94 VAL A C 1
ATOM 738 O O . VAL A 1 94 ? 3.712 5.597 7.284 1.00 98.88 94 VAL A O 1
ATOM 741 N N . THR A 1 95 ? 2.295 6.862 6.071 1.00 98.88 95 THR A N 1
ATOM 742 C CA . THR A 1 95 ? 1.488 7.359 7.187 1.00 98.88 95 THR A CA 1
ATOM 743 C C . THR A 1 95 ? 0.034 6.998 6.936 1.00 98.88 95 THR A C 1
ATOM 745 O O . THR A 1 95 ? -0.499 7.272 5.858 1.00 98.88 95 THR A O 1
ATOM 748 N N . VAL A 1 96 ? -0.613 6.405 7.936 1.00 98.75 96 VAL A N 1
ATOM 749 C CA . VAL A 1 96 ? -2.029 6.036 7.892 1.00 98.75 96 VAL A CA 1
ATOM 750 C C . VAL A 1 96 ? -2.806 6.914 8.867 1.00 98.75 96 VAL A C 1
ATOM 752 O O . VAL A 1 96 ? -2.525 6.943 10.062 1.00 98.75 96 VAL A O 1
ATOM 755 N N . ASN A 1 97 ? -3.813 7.619 8.360 1.00 97.44 97 ASN A N 1
ATOM 756 C CA . ASN A 1 97 ? -4.721 8.444 9.151 1.00 97.44 97 ASN A CA 1
ATOM 757 C C . ASN A 1 97 ? -6.164 8.043 8.835 1.00 97.44 97 ASN A C 1
ATOM 759 O O . ASN A 1 97 ? -6.753 8.492 7.847 1.00 97.44 97 ASN A O 1
ATOM 763 N N . ALA A 1 98 ? -6.726 7.184 9.690 1.00 92.75 98 ALA A N 1
ATOM 764 C CA . ALA A 1 98 ? -8.000 6.508 9.456 1.00 92.75 98 ALA A CA 1
ATOM 765 C C . ALA A 1 98 ? -7.994 5.755 8.109 1.00 92.75 98 ALA A C 1
ATOM 767 O O . ALA A 1 98 ? -7.215 4.822 7.951 1.00 92.75 98 ALA A O 1
ATOM 768 N N . GLY A 1 99 ? -8.841 6.144 7.151 1.00 95.31 99 GLY A N 1
ATOM 769 C CA . GLY A 1 99 ? -8.873 5.564 5.801 1.00 95.31 99 GLY A CA 1
ATOM 770 C C . GLY A 1 99 ? -7.886 6.190 4.814 1.00 95.31 99 GLY A C 1
ATOM 771 O O . GLY A 1 99 ? -7.746 5.692 3.705 1.00 95.31 99 GLY A O 1
ATOM 772 N N . ASN A 1 100 ? -7.201 7.278 5.173 1.00 98.44 100 ASN A N 1
ATOM 773 C CA . ASN A 1 100 ? -6.264 7.943 4.269 1.00 98.44 100 ASN A CA 1
ATOM 774 C C . ASN A 1 100 ? -4.857 7.383 4.456 1.00 98.44 100 ASN A C 1
ATOM 776 O O . ASN A 1 100 ? -4.348 7.333 5.578 1.00 98.44 100 ASN A O 1
ATOM 780 N N . VAL A 1 101 ? -4.222 7.004 3.352 1.00 98.81 101 VAL A N 1
ATOM 781 C CA . VAL A 1 101 ? -2.871 6.447 3.337 1.00 98.81 101 VAL A CA 1
ATOM 782 C C . VAL A 1 101 ? -1.996 7.295 2.427 1.00 98.81 101 VAL A C 1
ATOM 784 O O . VAL A 1 101 ? -2.301 7.465 1.247 1.00 98.81 101 VAL A O 1
ATOM 787 N N . THR A 1 102 ? -0.897 7.810 2.969 1.00 98.81 102 THR A N 1
ATOM 788 C CA . THR A 1 102 ? 0.095 8.584 2.216 1.00 98.81 102 THR A CA 1
ATOM 789 C C . THR A 1 102 ? 1.401 7.812 2.179 1.00 98.81 102 THR A C 1
ATOM 791 O O . THR A 1 102 ? 1.945 7.494 3.234 1.00 98.81 102 THR A O 1
ATOM 794 N N . ILE A 1 103 ? 1.911 7.538 0.980 1.00 98.81 103 ILE A N 1
ATOM 795 C CA . ILE A 1 103 ? 3.180 6.842 0.752 1.00 98.81 103 ILE A CA 1
ATOM 796 C C . ILE A 1 103 ? 4.185 7.824 0.165 1.00 98.81 103 ILE A C 1
ATOM 798 O O . ILE A 1 103 ? 3.927 8.390 -0.896 1.00 98.81 103 ILE A O 1
ATOM 802 N N . PHE A 1 104 ? 5.338 7.988 0.805 1.00 98.75 104 PHE A N 1
ATOM 803 C CA . PHE A 1 104 ? 6.502 8.597 0.171 1.00 98.75 104 PHE A CA 1
ATOM 804 C C . PHE A 1 104 ? 7.361 7.503 -0.462 1.00 98.75 104 PHE A C 1
ATOM 806 O O . PHE A 1 104 ? 7.864 6.613 0.227 1.00 98.7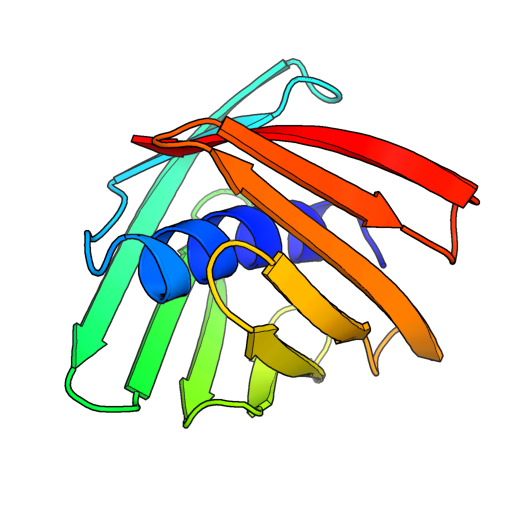5 104 PHE A O 1
ATOM 813 N N . ASP A 1 105 ? 7.508 7.554 -1.782 1.00 98.19 105 ASP A N 1
ATOM 814 C CA . ASP A 1 105 ? 8.296 6.591 -2.546 1.00 98.19 105 ASP A CA 1
ATOM 815 C C . ASP A 1 105 ? 9.670 7.177 -2.871 1.00 98.19 105 ASP A C 1
ATOM 817 O O . ASP A 1 105 ? 9.768 8.123 -3.655 1.00 98.19 105 ASP A O 1
ATOM 821 N N . TYR A 1 106 ? 10.738 6.600 -2.315 1.00 97.88 106 TYR A N 1
ATOM 822 C CA . TYR A 1 106 ? 12.092 7.118 -2.527 1.00 97.88 106 TYR A CA 1
ATOM 823 C C . TYR A 1 106 ? 12.615 6.862 -3.942 1.00 97.88 106 TYR A C 1
ATOM 825 O O . TYR A 1 106 ? 13.501 7.590 -4.379 1.00 97.88 106 TYR A O 1
ATOM 833 N N . GLN A 1 107 ? 12.075 5.886 -4.683 1.00 96.38 107 GLN A N 1
ATOM 834 C CA . GLN A 1 107 ? 12.456 5.690 -6.087 1.00 96.38 107 GLN A CA 1
ATOM 835 C C . GLN A 1 107 ? 12.035 6.885 -6.943 1.00 96.38 107 GLN A C 1
ATOM 837 O O . GLN A 1 107 ? 12.750 7.281 -7.856 1.00 96.38 107 GLN A O 1
ATOM 842 N N . MET A 1 108 ? 10.855 7.429 -6.653 1.00 96.88 108 MET A N 1
ATOM 843 C CA . MET A 1 108 ? 10.245 8.517 -7.421 1.00 96.88 108 MET A CA 1
ATOM 844 C C . MET A 1 108 ? 10.429 9.880 -6.744 1.00 96.88 108 MET A C 1
ATOM 846 O O . MET A 1 108 ? 10.084 10.899 -7.329 1.00 96.88 108 MET A O 1
ATOM 850 N N . ALA A 1 109 ? 10.942 9.890 -5.509 1.00 97.44 109 ALA A N 1
ATOM 851 C CA . ALA A 1 109 ? 11.076 11.058 -4.645 1.00 97.44 109 ALA A CA 1
ATOM 852 C C . ALA A 1 109 ? 9.775 11.877 -4.511 1.00 97.44 109 ALA A C 1
ATOM 854 O O . ALA A 1 109 ? 9.808 13.107 -4.481 1.00 97.44 109 ALA A O 1
ATOM 855 N N . GLN A 1 110 ? 8.621 11.202 -4.430 1.00 98.06 110 GLN A N 1
ATOM 856 C CA . GLN A 1 110 ? 7.318 11.869 -4.363 1.00 98.06 110 GLN A CA 1
ATOM 857 C C . GLN A 1 110 ? 6.292 11.141 -3.492 1.00 98.06 110 GLN A C 1
ATOM 859 O O . GLN A 1 110 ? 6.424 9.951 -3.191 1.00 98.06 110 GLN A O 1
ATOM 864 N N . TYR A 1 111 ? 5.254 11.885 -3.104 1.00 98.44 111 TYR A N 1
ATOM 865 C CA . TYR A 1 111 ? 4.123 11.380 -2.336 1.00 98.44 111 TYR A CA 1
ATOM 866 C C . TYR A 1 111 ? 3.017 10.844 -3.244 1.00 98.44 111 TYR A C 1
ATOM 868 O O . TYR A 1 111 ? 2.700 11.435 -4.274 1.00 98.44 111 TYR A O 1
ATOM 876 N N . TYR A 1 112 ? 2.385 9.764 -2.801 1.00 98.56 112 TYR A N 1
ATOM 877 C CA . TYR A 1 112 ? 1.195 9.173 -3.397 1.00 98.56 112 TYR A CA 1
ATOM 878 C C . TYR A 1 112 ? 0.131 9.018 -2.320 1.00 98.56 112 TYR A C 1
ATOM 880 O O . TYR A 1 112 ? 0.427 8.567 -1.213 1.00 98.56 112 TYR A O 1
ATOM 888 N N . MET A 1 113 ? -1.102 9.389 -2.644 1.00 98.56 113 MET A N 1
ATOM 889 C CA . MET A 1 113 ? -2.217 9.373 -1.703 1.00 98.56 113 MET A CA 1
ATOM 890 C C . MET A 1 113 ? -3.238 8.325 -2.122 1.00 98.56 113 MET A C 1
ATOM 892 O O . MET A 1 113 ? -3.492 8.136 -3.313 1.00 98.56 113 MET A O 1
ATOM 896 N N . TYR A 1 114 ? -3.841 7.685 -1.125 1.00 98.69 114 TYR A N 1
ATOM 897 C CA . TYR A 1 114 ? -4.875 6.676 -1.293 1.00 98.69 114 TYR A CA 1
ATOM 898 C C . TYR A 1 114 ? -5.970 6.843 -0.238 1.00 98.69 114 TYR A C 1
ATOM 900 O O . TYR A 1 114 ? -5.700 7.281 0.883 1.00 98.69 114 TYR A O 1
ATOM 908 N N . SER A 1 115 ? -7.198 6.456 -0.583 1.00 98.56 115 SER A N 1
ATOM 909 C CA . SER A 1 115 ? -8.312 6.332 0.367 1.00 98.56 115 SER A CA 1
ATOM 910 C C . SER A 1 115 ? -8.801 4.887 0.389 1.00 98.56 115 SER A C 1
ATOM 912 O O . SER A 1 115 ? -9.256 4.376 -0.630 1.00 98.56 115 SER A O 1
ATOM 914 N N . VAL A 1 116 ? -8.659 4.209 1.523 1.00 98.50 116 VAL A N 1
ATOM 915 C CA . VAL A 1 116 ? -8.940 2.780 1.701 1.00 98.50 116 VAL A CA 1
ATOM 916 C C . VAL A 1 116 ? -10.245 2.604 2.480 1.00 98.50 116 VAL A C 1
ATOM 918 O O . VAL A 1 116 ? -10.431 3.247 3.517 1.00 98.50 116 VAL A O 1
ATOM 921 N N . ASN A 1 117 ? -11.126 1.728 1.982 1.00 92.50 117 ASN A N 1
ATOM 922 C CA . ASN A 1 117 ? -12.426 1.396 2.582 1.00 92.50 117 ASN A CA 1
ATOM 923 C C . ASN A 1 117 ? -12.615 -0.107 2.760 1.00 92.50 117 ASN A C 1
ATOM 925 O O . ASN A 1 117 ? -12.378 -0.861 1.785 1.00 92.50 117 ASN A O 1
#

Solvent-accessible surface area (backbone atoms only — not comparable to full-atom values): 6098 Å² total; per-residue (Å²): 83,58,71,75,58,49,55,54,48,44,52,51,50,41,28,71,58,69,74,44,76,44,51,31,35,32,37,69,84,83,63,53,76,44,57,37,48,54,50,79,56,94,60,37,41,35,40,37,35,63,89,77,73,34,41,41,33,36,48,72,46,44,25,39,29,62,82,71,74,27,48,34,39,50,47,74,56,82,51,33,32,49,31,38,31,57,72,68,70,26,48,34,40,37,43,48,58,86,46,38,29,40,35,42,29,59,65,75,73,44,78,47,51,34,43,47,72

pLDDT: mean 97.56, std 1.76, range [90.44, 98.88]

Nearest PDB structures (foldseek):
  1yiv-assembly1_A  TM=6.324E-01  e=5.052E-02  Equus caballus
  5l8o-assembly1_A  TM=6.252E-01  e=3.792E-01  Homo sapiens
  7vku-assembly1_X  TM=3.468E-01  e=2.846E+00  Saccharomyces cerevisiae S288C
  3sh4-assembly1_A  TM=3.372E-01  e=5.673E+00  Homo sapiens
  8s9p-assembly1_A  TM=3.601E-01  e=9.144E+00  Homo sapiens

Radius of gyration: 12.2 Å; Cα contacts (8 Å, |Δi|>4): 290; chains: 1; bounding box: 28×25×27 Å

Sequence (117 aa):
MIADVRRAVAVASYVMVTNRVASSVFDFTNGGYHPMSVSHTGNFLSVYDYQRSNYLSGYLPNLFDYSTASYVNMMMSGNTINGFDYHTATYFSVTVNAGNVTIFDYQMAQYYMYSVN

=== Feature glossary ===
Legend for the data blocks above and below:

— What the protein is —

Sequence gives the chain of amino acids in standard one-letter code (A=alanine, C=cysteine, …, Y=tyrosine), read N→C. It is the only feature that is directly encoded by the gene; all structural features are derived from the folded form of this sequence.

The annotation block draws on four external resources. InterPro: which protein families and domains the sequence belongs to. GO: standardized terms for what the protein does, what process it participates in, and where in the cell it acts. CATH: which structural fold it has in the CATH hierarchy. Organism: the species of origin.

— Where its atoms are —

Atomic coordinates in PDBx/mmCIF format — the same representation the Protein Data Bank distributes. Each line of the _atom_site loop places one backbone atom in Cartesian space (units: ångströms, origin: arbitrary).

Six rendered views show the 3D structure from the faces of a cube — i.e. along ±x, ±y, ±z. Rendering representation is drawn randomly per protein from cartoon (secondary-structure ribbons), sticks (backbone bonds), or molecular surface; coloring is either N→C rainbow (blue at the N-terminus through red at the C-terminus) or one color per chain.

— Local backbone conformation —

DSSP 8-state secondary structure assigns each residue one of H (α-helix), G (3₁₀-helix), I (π-helix), E (extended β-strand), B (isolated β-bridge), T (hydrogen-bonded turn), S (bend), or '-' (coil). The assignment is computed from backbone hydrogen-bond geometry via the Kabsch–Sander algorithm.

P-SEA three-state annotation labels each residue as helix, strand, or coil based purely on the geometry of the Cα trace. It serves as a fallback when the full backbone (and thus DSSP) is unavailable.

φ (phi) and ψ (psi) are the two rotatable backbone dihedrals per residue: φ is the C(i-1)–N–Cα–C torsion, ψ is the N–Cα–C–N(i+1) torsion, both in degrees on (−180°, 180°]. α-helical residues cluster near (−60°, −45°); β-strand residues near (−120°, +130°). A Ramachandran plot is simply a scatter of (φ, ψ) for every residue.

— Global shape and packing —

Radius of gyration (Rg) is the root-mean-square distance of Cα atoms from their centroid — a single number for overall size and compactness. A globular domain of N residues has Rg ≈ 2.2·N^0.38 Å; an extended or disordered chain has a much larger Rg. The Cα contact count is the number of residue pairs whose Cα atoms are within 8 Å and are more than four positions apart in sequence — a standard proxy for tertiary packing density. The bounding box is the smallest axis-aligned box enclosing all Cα atoms.

Accessible surface area quantifies burial. A residue with SASA near zero is packed into the hydrophobic core; one with SASA >100 Å² sits on the surface. Computed here via the Shrake–Rupley numerical algorithm with a 1.4 Å probe.

The contact map is a binary N×N matrix image: pixel (i, j) is dark where Cα_i and Cα_j are within 8 Å and |i−j|>4. Because the |i−j|>4 filter removes local helical contacts, off-diagonal stripes parallel to the main diagonal indicate parallel β-sheets; stripes perpendicular to it indicate antiparallel β-sheets. The Ramachandran plot scatters every residue's (φ, ψ) pair against the sterically allowed regions. The PAE heatmap renders the predicted-aligned-error matrix.

— Structural neighborhood —

A 3Di character summarizes, for each residue, the relative orientation of the Cα frame of its nearest spatial neighbor. Because it encodes fold topology rather than chemistry, 3Di alignments detect remote structural similarity that sequence alignment misses.

Structural nearest neighbors (via Foldseek easy-search vs the PDB). Reported per hit: target PDB id, E-value, and alignment TM-score. A TM-score above ~0.5 is the conventional threshold for 'same fold'.

— Confidence and disorder —

For AlphaFold models, the B-factor field carries pLDDT — the model's own estimate of local accuracy on a 0–100 scale. Regions with pLDDT<50 should be treated as essentially unmodeled; they often correspond to intrinsically disordered segments.

B-factor (Debye–Waller factor) reflects atomic displacement in the crystal lattice. It is an experimental observable (units Å²), not a prediction; low values mean the atom is pinned down, high values mean it moves or is heterogeneous across the crystal.

Predicted Aligned Error (PAE) is an AlphaFold confidence matrix: entry (i, j) is the expected error in the position of residue j, in ångströms, when the prediction is superimposed on the true structure at residue i. Low PAE within a block of residues means that block is internally rigid and well-predicted; high PAE between two blocks means their relative placement is uncertain even if each block individually is confident.